Protein AF-A0A392RKV4-F1 (afdb_monomer)

Nearest PDB structures (foldseek):
  4ol8-assembly1_B  TM=8.501E-01  e=1.232E-07  Saccharomyces cerevisiae
  4ol8-assembly2_F  TM=7.668E-01  e=2.862E-08  Saccharomyces cerevisiae
  7sr6-assembly1_A  TM=8.650E-01  e=7.182E-05  Homo sapiens
  7sr6-assembly2_G  TM=8.641E-01  e=6.289E-05  Homo sapiens
  7kse-assembly1_A  TM=7.882E-01  e=7.823E-04  Eastern chimpanzee simian foamy virus

Mean predicted aligned error: 5.73 Å

pLDDT: mean 91.38, std 6.45, range [55.31, 96.81]

Foldseek 3Di:
DPDPVVVVCCVVDPPDQQEDDPDDPDDDDFAFAPPDDADADDADDDDPVQVVLVVVVVVSCVRSVVDDDDPDSHHWYWDWDQDPVRDTDIDTDCVVVVVGTDDPDDDDDDPVVVVVVCPPPDDDDDDDDPPD

Structure (mmCIF, N/CA/C/O backbone):
data_AF-A0A392RKV4-F1
#
_entry.id   AF-A0A392RKV4-F1
#
loop_
_atom_site.group_PDB
_atom_site.id
_atom_site.type_symbol
_atom_site.label_atom_id
_atom_site.label_alt_id
_atom_site.label_comp_id
_atom_site.label_asym_id
_atom_site.label_entity_id
_atom_site.label_seq_id
_atom_site.pdbx_PDB_ins_code
_atom_site.Cartn_x
_atom_site.Cartn_y
_atom_site.Cartn_z
_atom_site.occupancy
_atom_site.B_iso_or_equiv
_atom_site.auth_seq_id
_atom_site.auth_comp_id
_atom_site.auth_asym_id
_atom_site.auth_atom_id
_atom_site.pdbx_PDB_model_num
ATOM 1 N N . GLU A 1 1 ? -7.998 13.652 26.057 1.00 55.31 1 GLU A N 1
ATOM 2 C CA . GLU A 1 1 ? -8.032 12.620 27.106 1.00 55.31 1 GLU A CA 1
ATOM 3 C C . GLU A 1 1 ? -7.877 11.282 26.424 1.00 55.31 1 GLU A C 1
ATOM 5 O O . GLU A 1 1 ? -8.682 10.964 25.555 1.00 55.31 1 GLU A O 1
ATOM 10 N N . GLU A 1 2 ? -6.794 10.573 26.722 1.00 68.38 2 GLU A N 1
ATOM 11 C CA . GLU A 1 2 ? -6.650 9.184 26.293 1.00 68.38 2 GLU A CA 1
ATOM 12 C C . GLU A 1 2 ? -7.610 8.323 27.116 1.00 68.38 2 GLU A C 1
ATOM 14 O O . GLU A 1 2 ? -7.789 8.543 28.316 1.00 68.38 2 GLU A O 1
ATOM 19 N N . LEU A 1 3 ? -8.295 7.390 26.456 1.00 83.06 3 LEU A N 1
ATOM 20 C CA . LEU A 1 3 ? -9.224 6.485 27.125 1.00 83.06 3 LEU A CA 1
ATOM 21 C C . LEU A 1 3 ? -8.416 5.555 28.046 1.00 83.06 3 LEU A C 1
ATOM 23 O O . LEU A 1 3 ? -7.493 4.921 27.539 1.00 83.06 3 LEU A O 1
ATOM 27 N N . PRO A 1 4 ? -8.771 5.391 29.337 1.00 89.25 4 PRO A N 1
ATOM 28 C CA . PRO A 1 4 ? -8.001 4.560 30.270 1.00 89.25 4 PRO A CA 1
ATOM 29 C C . PRO A 1 4 ? -7.730 3.146 29.745 1.00 89.25 4 PRO A C 1
ATOM 31 O O . PRO A 1 4 ? -6.615 2.651 29.850 1.00 89.25 4 PRO A O 1
ATOM 34 N N . VAL A 1 5 ? -8.723 2.553 29.074 1.00 88.62 5 VAL A N 1
ATOM 35 C CA . VAL A 1 5 ? -8.609 1.229 28.451 1.00 88.62 5 VAL A CA 1
ATOM 36 C C . VAL A 1 5 ? -7.560 1.174 27.337 1.00 88.62 5 VAL A C 1
ATOM 38 O O . VAL A 1 5 ? -6.944 0.141 27.151 1.00 88.62 5 VAL A O 1
ATOM 41 N N . VAL A 1 6 ? -7.322 2.257 26.591 1.00 89.06 6 VAL A N 1
ATOM 42 C CA . VAL A 1 6 ? -6.297 2.286 25.530 1.00 89.06 6 VAL A CA 1
ATOM 43 C C . VAL A 1 6 ? -4.901 2.287 26.147 1.00 89.06 6 VAL A C 1
ATOM 45 O O . VAL A 1 6 ? -4.017 1.584 25.664 1.00 89.06 6 VAL A O 1
ATOM 48 N N . CYS A 1 7 ? -4.726 3.009 27.256 1.00 89.44 7 CYS A N 1
ATOM 49 C CA . CYS A 1 7 ? -3.466 3.064 27.994 1.00 89.44 7 CYS A CA 1
ATOM 50 C C . CYS A 1 7 ? -3.073 1.706 28.611 1.00 89.44 7 CYS A C 1
ATOM 52 O O . CYS A 1 7 ? -1.903 1.505 28.930 1.00 89.4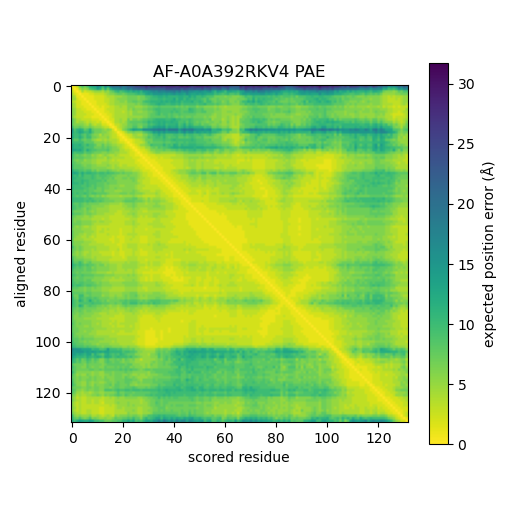4 7 CYS A O 1
ATOM 54 N N . GLU A 1 8 ? -4.020 0.774 28.769 1.00 93.75 8 GLU A N 1
ATOM 55 C CA . GLU A 1 8 ? -3.756 -0.598 29.229 1.00 93.75 8 GLU A CA 1
ATOM 56 C C . GLU A 1 8 ? -3.123 -1.494 28.144 1.00 93.75 8 GLU A C 1
ATOM 58 O O . GLU A 1 8 ? -2.524 -2.512 28.487 1.00 93.75 8 GLU A O 1
ATOM 63 N N . PHE A 1 9 ? -3.194 -1.112 26.858 1.00 90.25 9 PHE A N 1
ATOM 64 C CA . PHE A 1 9 ? -2.666 -1.887 25.720 1.00 90.25 9 PHE A CA 1
ATOM 65 C C . PHE A 1 9 ? -1.646 -1.089 24.880 1.00 90.25 9 PHE A C 1
ATOM 67 O O . PHE A 1 9 ? -1.871 -0.837 23.690 1.00 90.25 9 PHE A O 1
ATOM 74 N N . PRO A 1 10 ? -0.509 -0.669 25.466 1.00 87.88 10 PRO A N 1
ATOM 75 C CA . PRO A 1 10 ? 0.493 0.145 24.769 1.00 87.88 10 PRO A CA 1
ATOM 76 C C . PRO A 1 10 ? 1.174 -0.587 23.599 1.00 87.88 10 PRO A C 1
ATOM 78 O O . PRO A 1 10 ? 1.709 0.048 22.695 1.00 87.88 10 PRO A O 1
ATOM 81 N N . ASP A 1 11 ? 1.151 -1.918 23.604 1.00 86.50 11 ASP A N 1
ATOM 82 C CA . ASP A 1 11 ? 1.646 -2.786 22.535 1.00 86.50 11 ASP A CA 1
ATOM 83 C C . ASP A 1 11 ? 0.711 -2.827 21.313 1.00 86.50 11 ASP A C 1
ATOM 85 O O . ASP A 1 11 ? 1.176 -2.979 20.183 1.00 86.50 11 ASP A O 1
ATOM 89 N N . VAL A 1 12 ? -0.598 -2.658 21.525 1.00 87.12 12 VAL A N 1
ATOM 90 C CA . VAL A 1 12 ? -1.622 -2.654 20.464 1.00 87.12 12 VAL A CA 1
ATOM 91 C C . VAL A 1 12 ? -1.847 -1.252 19.893 1.00 87.12 12 VAL A C 1
ATOM 93 O O . VAL A 1 12 ? -2.162 -1.114 18.709 1.00 87.12 12 VAL A O 1
ATOM 96 N N . PHE A 1 13 ? -1.662 -0.211 20.709 1.00 87.75 13 PHE A N 1
ATOM 97 C CA . PHE A 1 13 ? -1.860 1.191 20.326 1.00 87.75 13 PHE A CA 1
ATOM 98 C C . PHE A 1 13 ? -0.558 2.014 20.341 1.00 87.75 13 PHE A C 1
ATOM 100 O O . PHE A 1 13 ? -0.499 3.037 21.024 1.00 87.75 13 PHE A O 1
ATOM 107 N N . PRO A 1 14 ? 0.491 1.624 19.589 1.00 86.44 14 PRO A N 1
ATOM 108 C CA . PRO A 1 14 ? 1.709 2.415 19.523 1.00 86.44 14 PRO A CA 1
ATOM 109 C C . PRO A 1 14 ? 1.503 3.711 18.724 1.00 86.44 14 PRO A C 1
ATOM 111 O O . PRO A 1 14 ? 0.705 3.785 17.780 1.00 86.44 14 PRO A O 1
ATOM 114 N N . ASP A 1 15 ? 2.299 4.727 19.058 1.00 84.06 15 ASP A N 1
ATOM 115 C CA . ASP A 1 15 ? 2.315 6.005 18.341 1.00 84.06 15 ASP A CA 1
ATOM 116 C C . ASP A 1 15 ? 2.815 5.886 16.901 1.00 84.06 15 ASP A C 1
ATOM 118 O O . ASP A 1 15 ? 2.451 6.728 16.082 1.00 84.06 15 ASP A O 1
ATOM 122 N N . ASP A 1 16 ? 3.617 4.870 16.568 1.00 82.81 16 ASP A N 1
ATOM 123 C CA . ASP A 1 16 ? 4.036 4.543 15.202 1.00 82.81 16 ASP A CA 1
ATOM 124 C C . ASP A 1 16 ? 4.296 3.037 15.039 1.00 82.81 16 ASP A C 1
ATOM 126 O O . ASP A 1 16 ? 4.592 2.332 16.003 1.00 82.81 16 ASP A O 1
ATOM 130 N N . VAL A 1 17 ? 4.201 2.548 13.801 1.00 81.06 17 VAL A N 1
ATOM 131 C CA . VAL A 1 17 ? 4.569 1.174 13.435 1.00 81.06 17 VAL A CA 1
ATOM 132 C C . VAL A 1 17 ? 5.995 1.213 12.899 1.00 81.06 17 VAL A C 1
ATOM 134 O O . VAL A 1 17 ? 6.230 1.679 11.784 1.00 81.06 17 VAL A O 1
ATOM 137 N N . SER A 1 18 ? 6.951 0.774 13.713 1.00 72.38 18 SER A N 1
ATOM 138 C CA . SER A 1 18 ? 8.383 0.935 13.437 1.00 72.38 18 SER A CA 1
ATOM 139 C C . SER A 1 18 ? 9.079 -0.312 12.892 1.00 72.38 18 SER A C 1
ATOM 141 O O . SER A 1 18 ? 10.228 -0.207 12.470 1.00 72.38 18 SER A O 1
ATOM 143 N N . ASP A 1 19 ? 8.418 -1.472 12.871 1.00 77.75 19 ASP A N 1
ATOM 144 C CA . ASP A 1 19 ? 9.020 -2.711 12.370 1.00 77.75 19 ASP A CA 1
ATOM 145 C C . ASP A 1 19 ? 8.027 -3.540 11.551 1.00 77.75 19 ASP A C 1
ATOM 147 O O . ASP A 1 19 ? 6.808 -3.331 11.586 1.00 77.75 19 ASP A O 1
ATOM 151 N N . VAL A 1 20 ? 8.571 -4.486 10.790 1.00 82.50 20 VAL A N 1
ATOM 152 C CA . VAL A 1 20 ? 7.774 -5.469 10.056 1.00 82.50 20 VAL A CA 1
ATOM 153 C C . VAL A 1 20 ? 7.002 -6.365 11.032 1.00 82.50 20 VAL A C 1
ATOM 155 O O . VAL A 1 20 ? 7.484 -6.639 12.134 1.00 82.50 20 VAL A O 1
ATOM 158 N N . PRO A 1 21 ? 5.796 -6.833 10.659 1.00 81.19 21 PRO A N 1
ATOM 159 C CA . PRO A 1 21 ? 5.057 -7.764 11.499 1.00 81.19 21 PRO A CA 1
ATOM 160 C C . PRO A 1 21 ? 5.881 -9.038 11.753 1.00 81.19 21 PRO A C 1
ATOM 162 O O . PRO A 1 21 ? 6.686 -9.424 10.900 1.00 81.19 21 PRO A O 1
ATOM 165 N N . PRO A 1 22 ? 5.667 -9.716 12.897 1.00 85.31 22 PRO A N 1
ATOM 166 C CA . PRO A 1 22 ? 6.289 -11.010 13.152 1.00 85.31 22 PRO A CA 1
ATOM 167 C C . PRO A 1 22 ? 5.883 -12.018 12.073 1.00 85.31 22 PRO A C 1
ATOM 169 O O . PRO A 1 22 ? 4.845 -11.852 11.424 1.00 85.31 22 PRO A O 1
ATOM 172 N N . GLU A 1 23 ? 6.674 -13.078 11.911 1.00 85.81 23 GLU A N 1
ATOM 173 C CA . GLU A 1 23 ? 6.310 -14.194 11.036 1.00 85.81 23 GLU A CA 1
ATOM 174 C C . GLU A 1 23 ? 4.940 -14.763 11.437 1.00 85.81 23 GLU A C 1
ATOM 176 O O . GLU A 1 23 ? 4.616 -14.910 12.619 1.00 85.81 23 GLU A O 1
ATOM 181 N N . ARG A 1 24 ? 4.109 -15.046 10.434 1.00 88.31 24 ARG A N 1
ATOM 182 C CA . ARG A 1 24 ? 2.752 -15.581 10.591 1.00 88.31 24 ARG A CA 1
ATOM 183 C C . ARG A 1 24 ? 2.597 -16.802 9.697 1.00 88.31 24 ARG A C 1
ATOM 185 O O . ARG A 1 24 ? 3.287 -16.924 8.693 1.00 88.31 24 ARG A O 1
ATOM 192 N N . GLU A 1 25 ? 1.635 -17.662 10.021 1.00 91.12 25 GLU A N 1
ATOM 193 C CA . GLU A 1 25 ? 1.318 -18.853 9.213 1.00 91.12 25 GLU A CA 1
ATOM 194 C C . GLU A 1 25 ? 0.882 -18.513 7.779 1.00 91.12 25 GLU A C 1
ATOM 196 O O . GLU A 1 25 ? 1.028 -19.329 6.871 1.00 91.12 25 GLU A O 1
ATOM 201 N N . VAL A 1 26 ? 0.335 -17.312 7.575 1.00 86.44 26 VAL A N 1
ATOM 202 C CA . VAL A 1 26 ? -0.138 -16.834 6.276 1.00 86.44 26 VAL A CA 1
ATOM 203 C C . VAL A 1 26 ? 0.773 -15.714 5.789 1.00 86.44 26 VAL A C 1
ATOM 205 O O . VAL A 1 26 ? 0.782 -14.620 6.357 1.00 86.44 26 VAL A O 1
ATOM 208 N N . GLU A 1 27 ? 1.491 -15.978 4.701 1.00 88.69 27 GLU A N 1
ATOM 209 C CA . GLU A 1 27 ? 2.249 -14.972 3.960 1.00 88.69 27 GLU A CA 1
ATOM 210 C C . GLU A 1 27 ? 1.426 -14.408 2.798 1.00 88.69 27 GLU A C 1
ATOM 212 O O . GLU A 1 27 ? 0.625 -15.102 2.167 1.00 88.69 27 GLU A O 1
ATOM 217 N N . PHE A 1 28 ? 1.634 -13.127 2.491 1.00 88.81 28 PHE A N 1
ATOM 218 C CA . PHE A 1 28 ? 1.003 -12.500 1.337 1.00 88.81 28 PHE A CA 1
ATOM 219 C C . PHE A 1 28 ? 1.792 -12.813 0.062 1.00 88.81 28 PHE A C 1
ATOM 221 O O . PHE A 1 28 ? 2.912 -12.332 -0.119 1.00 88.81 28 PHE A O 1
ATOM 228 N N . THR A 1 29 ? 1.188 -13.575 -0.849 1.00 92.19 29 THR A N 1
ATOM 229 C CA . THR A 1 29 ? 1.752 -13.869 -2.171 1.00 92.19 29 THR A CA 1
ATOM 230 C C . THR A 1 29 ? 1.044 -13.076 -3.268 1.00 92.19 29 THR A C 1
ATOM 232 O O . THR A 1 29 ? -0.142 -12.751 -3.182 1.00 92.19 29 THR A O 1
ATOM 235 N N . ILE A 1 30 ? 1.786 -12.748 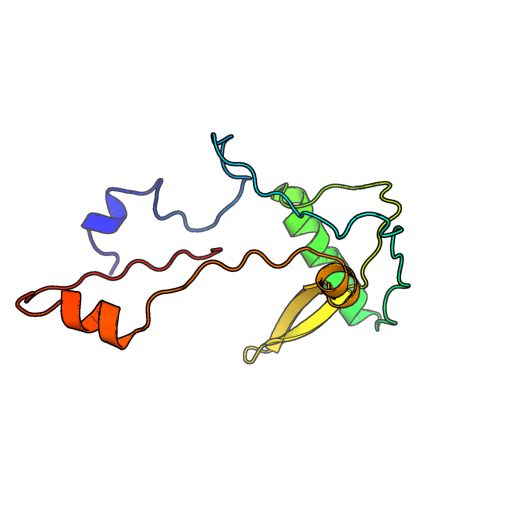-4.328 1.00 93.94 30 ILE A N 1
ATOM 236 C CA . ILE A 1 30 ? 1.243 -12.126 -5.539 1.00 93.94 30 ILE A CA 1
ATOM 237 C C . ILE A 1 30 ? 1.334 -13.150 -6.664 1.00 93.94 30 ILE A C 1
ATOM 239 O O . ILE A 1 30 ? 2.377 -13.293 -7.303 1.00 93.94 30 ILE A O 1
ATOM 243 N N . ASP A 1 31 ? 0.230 -13.845 -6.919 1.00 95.31 31 ASP A N 1
ATOM 244 C CA . ASP A 1 31 ? 0.170 -14.828 -7.995 1.00 95.31 31 ASP A CA 1
ATOM 245 C C . ASP A 1 31 ? 0.052 -14.130 -9.351 1.00 95.31 31 ASP A C 1
ATOM 247 O O . ASP A 1 31 ? -0.779 -13.239 -9.549 1.00 95.31 31 ASP A O 1
ATOM 251 N N . LEU A 1 32 ? 0.882 -14.536 -10.309 1.00 96.44 32 LEU A N 1
ATOM 252 C CA . LEU A 1 32 ? 0.894 -13.983 -11.662 1.00 96.44 32 LEU A CA 1
ATOM 253 C C . LEU A 1 32 ? 0.245 -14.950 -12.652 1.00 96.44 32 LEU A C 1
ATOM 255 O O . LEU A 1 32 ? 0.300 -16.167 -12.488 1.00 96.44 32 LEU A O 1
ATOM 259 N N . ILE A 1 33 ? -0.349 -14.408 -13.715 1.00 96.50 33 ILE A N 1
ATOM 260 C CA . ILE A 1 33 ? -0.886 -15.199 -14.824 1.00 96.50 33 ILE A CA 1
ATOM 261 C C . ILE A 1 33 ? 0.265 -16.035 -15.420 1.00 96.50 33 ILE A C 1
ATOM 263 O O . ILE A 1 33 ? 1.313 -15.459 -15.743 1.00 96.50 33 ILE A O 1
ATOM 267 N N . PRO A 1 34 ? 0.101 -17.361 -15.600 1.00 96.19 34 PRO A N 1
ATOM 268 C CA . PRO A 1 34 ? 1.143 -18.216 -16.164 1.00 96.19 34 PRO A CA 1
ATOM 269 C C . PRO A 1 34 ? 1.671 -17.691 -17.505 1.00 96.19 34 PRO A C 1
ATOM 271 O O . PRO A 1 34 ? 0.898 -17.294 -18.374 1.00 96.19 34 PRO A O 1
ATOM 274 N N . GLY A 1 35 ? 2.996 -17.683 -17.668 1.00 95.38 35 GLY A N 1
ATOM 275 C CA . GLY A 1 35 ? 3.662 -17.163 -18.871 1.00 95.38 35 GLY A CA 1
ATOM 276 C C . GLY A 1 35 ? 3.894 -15.646 -18.884 1.00 95.38 35 GLY A C 1
ATOM 277 O O . GLY A 1 35 ? 4.447 -15.127 -19.853 1.00 95.38 35 GLY A O 1
ATOM 278 N N . SER A 1 36 ? 3.522 -14.923 -17.822 1.00 95.44 36 SER A N 1
ATOM 279 C CA . SER A 1 36 ? 3.840 -13.496 -17.696 1.00 95.44 36 SER A CA 1
ATOM 280 C C . SER A 1 36 ? 5.349 -13.269 -17.610 1.00 95.44 36 SER A C 1
ATOM 282 O O . SER A 1 36 ? 6.045 -13.916 -16.831 1.00 95.44 36 SER A O 1
ATOM 284 N N . SER A 1 37 ? 5.851 -12.317 -18.394 1.00 94.88 37 SER A N 1
ATOM 285 C CA . SER A 1 37 ? 7.251 -11.884 -18.345 1.00 94.88 37 SER A CA 1
ATOM 286 C C . SER A 1 37 ? 7.425 -10.667 -17.429 1.00 94.88 37 SER A C 1
ATOM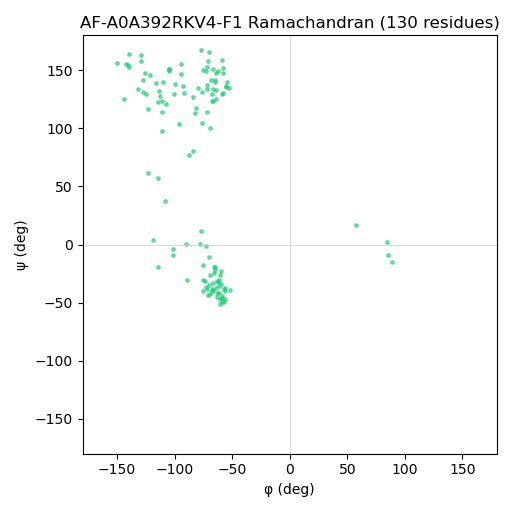 288 O O . SER A 1 37 ? 6.469 -9.904 -17.263 1.00 94.88 37 SER A O 1
AT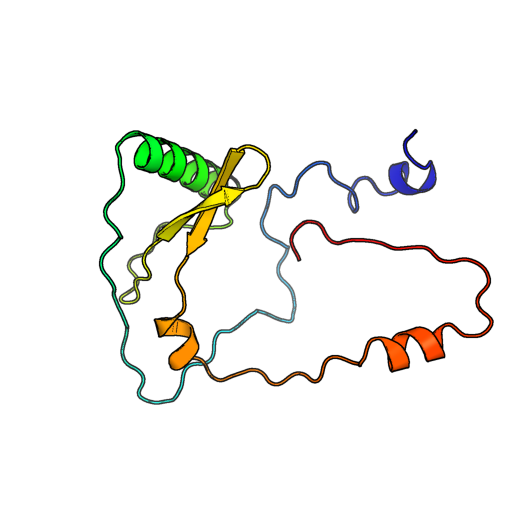OM 290 N N . PRO A 1 38 ? 8.627 -10.443 -16.864 1.00 95.88 38 PRO A N 1
ATOM 291 C CA . PRO A 1 38 ? 8.900 -9.260 -16.061 1.00 95.88 38 PRO A CA 1
ATOM 292 C C . PRO A 1 38 ? 8.617 -7.953 -16.796 1.00 95.88 38 PRO A C 1
ATOM 294 O O . PRO A 1 38 ? 8.992 -7.775 -17.956 1.00 95.88 38 PRO A O 1
ATOM 297 N N . ILE A 1 39 ? 7.969 -7.027 -16.092 1.00 94.88 39 ILE A N 1
ATOM 298 C CA . ILE A 1 39 ? 7.677 -5.681 -16.583 1.00 94.88 39 ILE A CA 1
ATOM 299 C C . ILE A 1 39 ? 8.590 -4.706 -15.851 1.00 94.88 39 ILE A C 1
ATOM 301 O O . ILE A 1 39 ? 8.528 -4.601 -14.626 1.00 94.88 39 ILE A O 1
ATOM 305 N N . SER A 1 40 ? 9.403 -3.971 -16.607 1.00 96.00 40 SER A N 1
ATOM 306 C CA . SER A 1 40 ? 10.252 -2.901 -16.089 1.00 96.00 40 SER A CA 1
ATOM 307 C C . SER A 1 40 ? 9.938 -1.593 -16.801 1.00 96.00 40 SER A C 1
ATOM 309 O O . SER A 1 40 ? 10.076 -1.472 -18.018 1.00 96.00 40 SER A O 1
ATOM 311 N N . MET A 1 41 ? 9.456 -0.621 -16.036 1.00 95.38 41 MET A N 1
ATOM 312 C CA . MET A 1 41 ? 9.085 0.705 -16.512 1.00 95.38 41 MET A CA 1
ATOM 313 C C . MET A 1 41 ? 10.067 1.753 -15.991 1.00 95.38 41 MET A C 1
ATOM 315 O O . MET A 1 41 ? 10.460 1.735 -14.825 1.00 95.38 41 MET A O 1
ATOM 319 N N . ALA A 1 42 ? 10.419 2.708 -16.853 1.00 94.19 42 ALA A N 1
ATOM 320 C CA . ALA A 1 42 ? 11.274 3.825 -16.474 1.00 94.19 42 ALA A CA 1
ATOM 321 C C . ALA A 1 42 ? 10.585 4.727 -15.427 1.00 94.19 42 ALA A C 1
ATOM 323 O O . ALA A 1 42 ? 9.383 4.982 -15.552 1.00 94.19 42 ALA A O 1
ATOM 324 N N . PRO A 1 43 ? 11.324 5.260 -14.434 1.00 94.25 43 PRO A N 1
ATOM 325 C CA . PRO A 1 43 ? 10.795 6.249 -13.500 1.00 94.25 43 PRO A CA 1
ATOM 326 C C . PRO A 1 43 ? 10.262 7.498 -14.212 1.00 94.25 43 PRO A C 1
ATOM 328 O O . PRO A 1 43 ? 10.804 7.932 -15.232 1.00 94.25 43 PRO A O 1
ATOM 331 N N . TYR A 1 44 ? 9.228 8.118 -13.644 1.00 94.88 44 TYR A N 1
ATOM 332 C CA . TYR A 1 44 ? 8.753 9.413 -14.124 1.00 94.88 44 TYR A CA 1
ATOM 333 C C . TYR A 1 44 ? 9.799 10.509 -13.885 1.00 94.88 44 TYR A C 1
ATOM 335 O O . TYR A 1 44 ? 10.584 10.454 -12.936 1.00 94.88 44 TYR A O 1
ATOM 343 N N . ARG A 1 45 ? 9.797 11.534 -14.745 1.00 94.69 45 ARG A N 1
ATOM 344 C CA . ARG A 1 45 ? 10.619 12.730 -14.524 1.00 94.69 45 ARG A CA 1
ATOM 345 C C . ARG A 1 45 ? 10.110 13.473 -13.293 1.00 94.69 45 ARG A C 1
ATOM 347 O O . ARG A 1 45 ? 8.910 13.696 -13.170 1.00 94.69 45 ARG A O 1
ATOM 354 N N . MET A 1 46 ? 11.035 13.878 -12.433 1.00 93.62 46 MET A N 1
ATOM 355 C CA . MET A 1 46 ? 10.752 14.607 -11.200 1.00 93.62 46 MET A CA 1
ATOM 356 C C . MET A 1 46 ? 11.566 15.897 -11.158 1.00 93.62 46 MET A C 1
ATOM 358 O O . MET A 1 46 ? 12.689 15.961 -11.664 1.00 93.62 46 MET A O 1
ATOM 362 N N . SER A 1 47 ? 10.999 16.924 -10.539 1.00 94.06 47 SER A N 1
ATOM 363 C CA . SER A 1 47 ? 11.715 18.139 -10.165 1.00 94.06 47 SER A CA 1
ATOM 364 C C . SER A 1 47 ? 12.698 17.876 -9.015 1.00 94.06 47 SER A C 1
ATOM 366 O O . SER A 1 47 ? 12.636 16.857 -8.325 1.00 94.06 47 SER A O 1
ATOM 368 N N . ALA A 1 48 ? 13.619 18.812 -8.772 1.00 95.44 48 ALA A N 1
ATOM 369 C CA . ALA A 1 48 ? 14.597 18.685 -7.690 1.00 95.44 48 ALA A CA 1
ATOM 370 C C . ALA A 1 48 ? 13.947 18.606 -6.293 1.00 95.44 48 ALA A C 1
ATOM 372 O O . ALA A 1 48 ? 14.433 17.877 -5.428 1.00 95.44 48 ALA A O 1
ATOM 373 N N . SER A 1 49 ? 12.840 19.323 -6.071 1.00 92.81 49 SER A N 1
ATOM 374 C CA . SER A 1 49 ? 12.090 19.279 -4.810 1.00 92.81 49 SER A CA 1
ATOM 375 C C . SER A 1 49 ? 11.391 17.934 -4.607 1.00 92.81 49 SER A C 1
ATOM 377 O O . SER A 1 49 ? 11.461 17.374 -3.516 1.00 92.81 49 SER A O 1
ATOM 379 N N . GLU A 1 50 ? 10.781 17.383 -5.657 1.00 93.50 50 GLU A N 1
ATOM 380 C CA . GLU A 1 50 ? 10.172 16.048 -5.630 1.00 93.50 50 GLU A CA 1
ATOM 381 C C . GLU A 1 50 ? 11.213 14.960 -5.378 1.00 93.50 50 GLU A C 1
ATOM 383 O O . GLU A 1 50 ? 10.989 14.077 -4.558 1.00 93.50 50 GLU A O 1
ATOM 388 N N . LEU A 1 51 ? 12.385 15.048 -6.011 1.00 93.88 51 LEU A N 1
ATOM 389 C CA . LEU A 1 51 ? 13.455 14.079 -5.793 1.00 93.88 51 LEU A CA 1
ATOM 390 C C . LEU A 1 51 ? 13.976 14.108 -4.347 1.00 93.88 51 LEU A C 1
ATOM 392 O O . LEU A 1 51 ? 14.287 13.059 -3.784 1.00 93.88 51 LEU A O 1
ATOM 396 N N . LYS A 1 52 ? 14.066 15.297 -3.737 1.00 95.25 52 LYS A N 1
ATOM 397 C CA . LYS A 1 52 ? 14.449 15.446 -2.327 1.00 95.25 52 LYS A CA 1
ATOM 398 C C . LYS A 1 52 ? 13.424 14.791 -1.398 1.00 95.25 52 LYS A C 1
ATOM 400 O O . LYS A 1 52 ? 13.813 14.070 -0.485 1.00 95.25 52 LYS A O 1
ATOM 405 N N . GLU A 1 53 ? 12.138 15.018 -1.649 1.00 95.44 53 GLU A N 1
ATOM 406 C CA . GLU A 1 53 ? 11.060 14.424 -0.856 1.00 95.44 53 GLU A CA 1
ATOM 407 C C . GLU A 1 53 ? 10.980 12.903 -1.041 1.00 95.44 53 GLU A C 1
ATOM 409 O O . GLU A 1 53 ? 10.831 12.169 -0.068 1.00 95.44 53 GLU A O 1
ATOM 414 N N . LEU A 1 54 ? 11.168 12.414 -2.270 1.00 95.00 54 LEU A N 1
ATOM 415 C CA . LEU A 1 54 ? 11.242 10.984 -2.561 1.00 95.00 54 LEU A CA 1
ATOM 416 C C . LEU A 1 54 ? 12.354 10.309 -1.751 1.00 95.00 54 LEU A C 1
ATOM 418 O O . LEU A 1 54 ? 12.108 9.284 -1.124 1.00 95.00 54 LEU A O 1
ATOM 422 N N . LYS A 1 55 ? 13.567 10.877 -1.753 1.00 94.94 55 LYS A N 1
ATOM 423 C CA . LYS A 1 55 ? 14.701 10.327 -0.994 1.00 94.94 55 LYS A CA 1
ATOM 424 C C . LYS A 1 55 ? 14.397 10.246 0.498 1.00 94.94 55 LYS A C 1
ATOM 426 O O . LYS A 1 55 ? 14.587 9.188 1.081 1.00 94.94 55 LYS A O 1
ATOM 431 N N . LYS A 1 56 ? 13.839 11.318 1.069 1.00 96.69 56 LYS A N 1
ATOM 432 C CA . LYS A 1 56 ? 13.429 11.358 2.476 1.00 96.69 56 LYS A CA 1
ATOM 433 C C . LYS A 1 56 ? 12.441 10.234 2.819 1.00 96.69 56 LYS A C 1
ATOM 435 O O . LYS A 1 56 ? 12.614 9.561 3.825 1.00 96.69 56 LYS A O 1
ATOM 440 N N . GLN A 1 57 ? 11.413 10.019 1.991 1.00 95.81 57 GLN A N 1
ATOM 441 C CA . GLN A 1 57 ? 10.427 8.957 2.241 1.00 95.81 57 GLN A CA 1
ATOM 442 C C . GLN A 1 57 ? 11.016 7.553 2.039 1.00 95.81 57 GLN A C 1
ATOM 444 O O . GLN A 1 57 ? 10.655 6.635 2.764 1.00 95.81 57 GLN A O 1
ATOM 449 N N . LEU A 1 58 ? 11.930 7.368 1.080 1.00 95.75 58 LEU A N 1
ATOM 450 C CA . LEU A 1 58 ? 12.621 6.087 0.896 1.00 95.75 58 LEU A CA 1
ATOM 451 C C . LEU A 1 58 ? 13.538 5.749 2.076 1.00 95.75 58 LEU A C 1
ATOM 453 O O . LEU A 1 58 ? 13.590 4.588 2.466 1.00 95.75 58 LEU A O 1
ATOM 457 N N . GLU A 1 59 ? 14.240 6.736 2.632 1.00 96.25 59 GLU A N 1
ATOM 458 C CA . GLU A 1 59 ? 15.073 6.569 3.829 1.00 96.25 59 GLU A CA 1
ATOM 459 C C . GLU A 1 59 ? 14.230 6.121 5.033 1.00 96.25 59 GLU A C 1
ATOM 461 O O . GLU A 1 59 ? 14.571 5.115 5.647 1.00 96.25 59 GLU A O 1
ATOM 466 N N . ASP A 1 60 ? 13.083 6.765 5.287 1.00 93.94 60 ASP A N 1
ATOM 467 C CA . ASP A 1 60 ? 12.141 6.364 6.352 1.00 93.94 60 ASP A CA 1
ATOM 468 C C . ASP A 1 60 ? 11.629 4.922 6.159 1.00 93.94 60 ASP A C 1
ATOM 470 O O . ASP A 1 60 ? 11.632 4.110 7.083 1.00 93.94 60 ASP A O 1
ATOM 474 N N . LEU A 1 61 ? 11.252 4.548 4.929 1.00 93.75 61 LEU A N 1
ATOM 475 C CA . LEU A 1 61 ? 10.788 3.187 4.626 1.00 93.75 61 LEU A CA 1
ATOM 476 C C . LEU A 1 61 ? 11.890 2.124 4.762 1.00 93.75 61 LEU A C 1
ATOM 478 O O . LEU A 1 61 ? 11.592 0.976 5.101 1.00 93.75 61 LEU A O 1
ATOM 482 N N . LEU A 1 62 ? 13.144 2.479 4.465 1.00 94.62 62 LEU A N 1
ATOM 483 C CA . LEU A 1 62 ? 14.305 1.607 4.657 1.00 94.62 62 LEU A CA 1
ATOM 484 C C . LEU A 1 62 ? 14.622 1.430 6.144 1.00 94.62 62 LEU A C 1
ATOM 486 O O . LEU A 1 62 ? 14.881 0.308 6.572 1.00 94.62 62 LEU A O 1
ATOM 490 N N . GLU A 1 63 ? 14.573 2.511 6.926 1.00 93.56 63 GLU A N 1
ATOM 491 C CA . GLU A 1 63 ? 14.805 2.490 8.375 1.00 93.56 63 GLU A CA 1
ATOM 492 C C . GLU A 1 63 ? 13.766 1.620 9.096 1.00 93.56 63 GLU A C 1
ATOM 494 O O . GLU A 1 63 ? 14.128 0.773 9.912 1.00 93.56 63 GLU A O 1
ATOM 499 N N . LYS A 1 64 ? 12.493 1.725 8.690 1.00 90.31 64 LYS A N 1
ATOM 500 C CA . LYS A 1 64 ? 11.382 0.875 9.162 1.00 90.31 64 LYS A CA 1
ATOM 501 C C . LYS A 1 64 ? 11.407 -0.559 8.624 1.00 90.31 64 LYS A C 1
ATOM 503 O O . LYS A 1 64 ? 10.519 -1.350 8.929 1.00 90.31 64 LYS A O 1
ATOM 508 N N . LYS A 1 65 ? 12.384 -0.900 7.773 1.00 92.50 65 LYS A N 1
ATOM 509 C CA . LYS A 1 65 ? 12.528 -2.205 7.096 1.00 92.50 65 LYS A CA 1
ATOM 510 C C . LYS A 1 65 ? 11.325 -2.622 6.237 1.00 92.50 65 LYS A C 1
ATOM 512 O O . LYS A 1 65 ? 11.224 -3.784 5.843 1.00 92.50 65 LYS A O 1
ATOM 517 N N . PHE A 1 66 ? 10.434 -1.692 5.891 1.00 91.19 66 PHE A N 1
ATOM 518 C CA . PHE A 1 66 ? 9.286 -1.962 5.018 1.00 91.19 66 PHE A CA 1
ATOM 519 C C . PHE A 1 66 ? 9.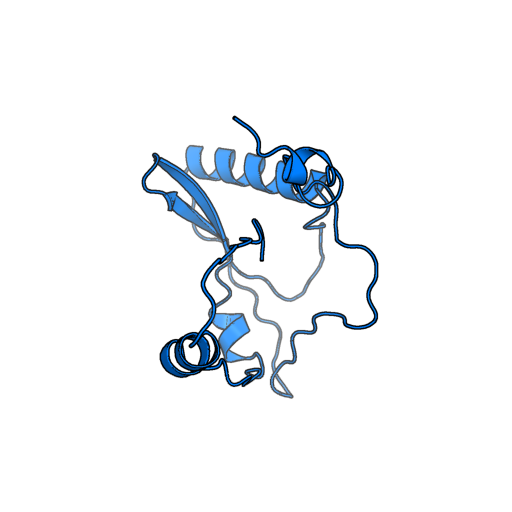716 -2.233 3.575 1.00 91.19 66 PHE A C 1
ATOM 521 O O . PHE A 1 66 ? 9.026 -2.937 2.837 1.00 91.19 66 PHE A O 1
ATOM 528 N N . ILE A 1 67 ? 10.864 -1.688 3.166 1.00 94.56 67 ILE A N 1
ATOM 529 C CA . ILE A 1 67 ? 11.489 -1.966 1.873 1.00 94.56 67 ILE A CA 1
ATOM 530 C C . ILE A 1 67 ? 12.957 -2.353 2.054 1.00 94.56 67 ILE A C 1
ATOM 532 O O . ILE A 1 67 ? 13.578 -2.088 3.079 1.00 94.56 67 ILE A O 1
ATOM 536 N N . ARG A 1 68 ? 13.533 -2.953 1.011 1.00 95.75 68 ARG A N 1
ATOM 537 C CA . ARG A 1 68 ? 14.966 -3.254 0.917 1.00 95.75 68 ARG A CA 1
ATOM 538 C C . ARG A 1 68 ? 15.463 -3.042 -0.513 1.00 95.75 68 ARG A C 1
ATOM 540 O O . ARG A 1 68 ? 14.664 -3.168 -1.447 1.00 95.75 68 ARG A O 1
ATOM 547 N N . PRO A 1 69 ? 16.764 -2.774 -0.721 1.00 96.81 69 PRO A N 1
ATOM 548 C CA . PRO A 1 69 ? 17.353 -2.818 -2.053 1.00 96.81 69 PRO A CA 1
ATOM 549 C C . PRO A 1 69 ? 17.084 -4.170 -2.727 1.00 96.81 69 PRO A C 1
ATOM 551 O O . PRO A 1 69 ? 17.136 -5.220 -2.084 1.00 96.81 69 PRO A O 1
ATOM 554 N N . SER A 1 70 ? 16.790 -4.152 -4.025 1.00 96.19 70 SER A N 1
ATOM 555 C CA . SER A 1 70 ? 16.535 -5.366 -4.801 1.00 96.19 70 SER A CA 1
ATOM 556 C C . SER A 1 70 ? 17.156 -5.275 -6.193 1.00 96.19 70 SER A C 1
ATOM 558 O O . SER A 1 70 ? 17.336 -4.186 -6.733 1.00 96.19 70 SER A O 1
ATOM 560 N N . VAL A 1 71 ? 17.460 -6.436 -6.775 1.00 95.75 71 VAL A N 1
ATOM 561 C CA . VAL A 1 71 ? 17.926 -6.600 -8.164 1.00 95.75 71 VAL A CA 1
ATOM 562 C C . VAL A 1 71 ? 16.837 -7.245 -9.028 1.00 95.75 71 VAL A C 1
ATOM 564 O O . VAL A 1 71 ? 17.099 -8.112 -9.858 1.00 95.75 71 VAL A O 1
ATOM 567 N N . SER A 1 72 ? 15.581 -6.871 -8.772 1.00 95.19 72 SER A N 1
ATOM 568 C CA . SER A 1 72 ? 14.423 -7.470 -9.434 1.00 95.19 72 SER A CA 1
ATOM 569 C C . SER A 1 72 ? 14.415 -7.166 -10.938 1.00 95.19 72 SER A C 1
ATOM 571 O O . SER A 1 72 ? 14.665 -6.023 -11.326 1.00 95.19 72 SER A O 1
ATOM 573 N N . PRO A 1 73 ? 14.052 -8.135 -11.800 1.00 95.75 73 PRO A N 1
ATOM 574 C CA . PRO A 1 73 ? 13.773 -7.852 -13.206 1.00 95.75 73 PRO A CA 1
ATOM 575 C C . PRO A 1 73 ? 12.465 -7.057 -13.389 1.00 95.75 73 PRO A C 1
ATOM 577 O O . PRO A 1 73 ? 12.181 -6.581 -14.488 1.00 95.75 73 PRO A O 1
ATOM 580 N N . TRP A 1 74 ? 11.663 -6.918 -12.327 1.00 96.31 74 TRP A N 1
ATOM 581 C CA . TRP A 1 74 ? 10.450 -6.107 -12.297 1.00 96.31 74 TRP A CA 1
ATOM 582 C C . TRP A 1 74 ? 10.746 -4.697 -11.793 1.00 96.31 74 TRP A C 1
ATOM 584 O O . TRP A 1 74 ? 11.422 -4.518 -10.782 1.00 96.31 74 TRP A O 1
ATOM 594 N N . G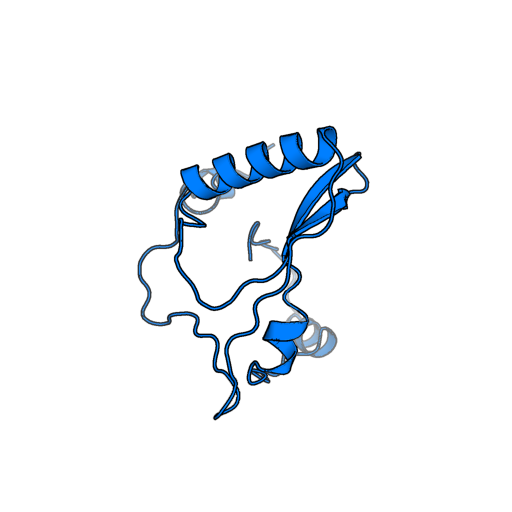LY A 1 75 ? 10.166 -3.699 -12.456 1.00 95.94 75 GLY A N 1
ATOM 595 C CA . GLY A 1 75 ? 10.298 -2.293 -12.095 1.00 95.94 75 GLY A CA 1
ATOM 596 C C . GLY A 1 75 ? 9.005 -1.526 -12.346 1.00 95.94 75 GLY A C 1
ATOM 597 O O . GLY A 1 75 ? 8.481 -1.521 -13.461 1.00 95.94 75 GLY A O 1
ATOM 598 N N . ALA A 1 76 ? 8.501 -0.852 -11.314 1.00 96.75 76 ALA A N 1
ATOM 599 C CA . ALA A 1 76 ? 7.353 0.045 -11.401 1.00 96.75 76 ALA A CA 1
ATOM 600 C C . ALA A 1 76 ? 7.790 1.480 -11.066 1.00 96.75 76 ALA A C 1
ATOM 602 O O . ALA A 1 76 ? 8.584 1.672 -10.141 1.00 96.75 76 ALA A O 1
ATOM 603 N N . PRO A 1 77 ? 7.296 2.502 -11.788 1.00 96.31 77 PRO A N 1
ATOM 604 C CA . PRO A 1 77 ? 7.658 3.871 -11.504 1.00 96.31 77 PRO A CA 1
ATOM 605 C C . PRO A 1 77 ? 6.921 4.343 -10.253 1.00 96.31 77 PRO A C 1
ATOM 607 O O . PRO A 1 77 ? 5.803 3.920 -9.951 1.00 96.31 77 PRO A O 1
ATOM 610 N N . MET A 1 78 ? 7.553 5.263 -9.539 1.00 94.56 78 MET A N 1
ATOM 611 C CA . MET A 1 78 ? 6.973 5.929 -8.381 1.00 94.56 78 MET A CA 1
ATOM 612 C C . MET A 1 78 ? 6.560 7.349 -8.745 1.00 94.56 78 MET A C 1
ATOM 614 O O . MET A 1 78 ? 7.166 7.980 -9.613 1.00 94.56 78 MET A O 1
ATOM 618 N N . LEU A 1 79 ? 5.543 7.860 -8.063 1.00 93.94 79 LEU A N 1
ATOM 619 C CA . LEU A 1 79 ? 5.071 9.232 -8.191 1.00 93.94 79 LEU A CA 1
ATOM 620 C C . LEU A 1 79 ? 4.704 9.806 -6.821 1.00 93.94 79 LEU A C 1
ATOM 622 O O . LEU A 1 79 ? 4.325 9.072 -5.909 1.00 93.94 79 LEU A O 1
ATOM 626 N N . LEU A 1 80 ? 4.799 11.128 -6.690 1.00 94.88 80 LEU A N 1
ATOM 627 C CA . LEU A 1 80 ? 4.369 11.855 -5.499 1.00 94.88 80 LEU A CA 1
ATOM 628 C C . LEU A 1 80 ? 3.003 12.493 -5.752 1.00 94.88 80 LEU A C 1
ATOM 630 O O . LEU A 1 80 ? 2.795 13.173 -6.755 1.00 94.88 80 LEU A O 1
ATOM 634 N N . VAL A 1 81 ? 2.065 12.279 -4.832 1.00 94.00 81 VAL A N 1
ATOM 635 C CA . VAL A 1 81 ? 0.726 12.878 -4.883 1.00 94.00 81 VAL A CA 1
ATOM 636 C C . VAL A 1 81 ? 0.571 13.869 -3.740 1.00 94.00 81 VAL A C 1
ATOM 638 O O . VAL A 1 81 ? 0.769 13.504 -2.583 1.00 94.00 81 VAL A O 1
ATOM 641 N N . LYS A 1 82 ? 0.156 15.101 -4.044 1.00 94.19 82 LYS A N 1
ATOM 642 C CA . LYS A 1 82 ? -0.187 16.094 -3.018 1.00 94.19 82 LYS A CA 1
ATOM 643 C C . LYS A 1 82 ? -1.444 15.664 -2.262 1.00 94.19 82 LYS A C 1
ATOM 645 O O . LYS A 1 82 ? -2.499 15.459 -2.864 1.00 94.19 82 LYS A O 1
ATOM 650 N N . LYS A 1 83 ? -1.338 15.554 -0.943 1.00 94.38 83 LYS A N 1
ATOM 651 C CA . LYS A 1 83 ? -2.477 15.452 -0.032 1.00 94.38 83 LYS A CA 1
ATOM 652 C C . LYS A 1 83 ? -3.122 16.827 0.161 1.00 94.38 83 LYS A C 1
ATOM 654 O O . LYS A 1 83 ? -2.557 17.863 -0.186 1.00 94.38 83 LYS A O 1
ATOM 659 N N . LYS A 1 84 ? -4.323 16.830 0.749 1.00 94.69 84 LYS A N 1
ATOM 660 C CA . LYS A 1 84 ? -5.073 18.057 1.072 1.00 94.69 84 LYS A CA 1
ATOM 661 C C . LYS A 1 84 ? -4.333 18.967 2.058 1.00 94.69 84 LYS A C 1
ATOM 663 O O . LYS A 1 84 ? -4.489 20.176 1.984 1.00 94.69 84 LYS A O 1
ATOM 668 N N . ASP A 1 85 ? -3.534 18.383 2.946 1.00 93.00 85 ASP A N 1
ATOM 669 C CA . ASP A 1 85 ? -2.704 19.088 3.932 1.00 93.00 85 ASP A CA 1
ATOM 670 C C . ASP A 1 85 ? -1.414 19.691 3.333 1.00 93.00 85 ASP A C 1
ATOM 672 O O . ASP A 1 85 ? -0.622 20.295 4.049 1.00 93.00 85 ASP A O 1
ATOM 676 N N . GLY A 1 86 ? -1.187 19.531 2.023 1.00 90.75 86 GLY A N 1
ATOM 677 C CA . GLY A 1 86 ? 0.005 20.014 1.326 1.00 90.75 86 GLY A CA 1
ATOM 678 C C . GLY A 1 86 ? 1.203 19.062 1.370 1.00 90.75 86 GLY A C 1
ATOM 679 O O . GLY A 1 86 ? 2.163 19.285 0.630 1.00 90.75 86 GLY A O 1
ATOM 680 N N . SER A 1 87 ? 1.151 17.984 2.161 1.00 91.94 87 SER A N 1
ATOM 681 C CA . SER A 1 87 ? 2.191 16.950 2.170 1.00 91.94 87 SER A CA 1
ATOM 682 C C . SER A 1 87 ? 2.170 16.114 0.886 1.00 91.94 87 SER A C 1
ATOM 684 O O . SER A 1 87 ? 1.161 16.033 0.181 1.00 91.94 87 SER A O 1
ATOM 686 N N . MET A 1 88 ? 3.296 15.480 0.561 1.00 94.00 88 MET A N 1
ATOM 687 C CA . MET A 1 88 ? 3.409 14.568 -0.578 1.00 94.00 88 MET A CA 1
ATOM 688 C C . MET A 1 88 ? 3.312 13.122 -0.104 1.00 94.00 88 MET A C 1
ATOM 690 O O . MET A 1 88 ? 3.917 12.748 0.895 1.00 94.00 88 MET A O 1
ATOM 694 N N . ARG A 1 89 ? 2.587 12.284 -0.841 1.00 93.62 89 ARG A N 1
ATOM 695 C CA . ARG A 1 89 ? 2.522 10.839 -0.613 1.00 93.62 89 ARG A CA 1
ATOM 696 C C . ARG A 1 89 ? 3.221 10.099 -1.743 1.00 93.62 89 ARG A C 1
ATOM 698 O O . ARG A 1 89 ? 2.809 10.248 -2.895 1.00 93.62 89 ARG A O 1
ATOM 705 N N . LEU A 1 90 ? 4.209 9.275 -1.402 1.00 95.56 90 LEU A N 1
ATOM 706 C CA . LEU A 1 90 ? 4.788 8.297 -2.314 1.00 95.56 90 LEU A CA 1
ATOM 707 C C . LEU A 1 90 ? 3.750 7.246 -2.716 1.00 95.56 90 LEU A C 1
ATOM 709 O O . LEU A 1 90 ? 3.133 6.598 -1.873 1.00 95.56 90 LEU A O 1
ATOM 713 N N . CYS A 1 91 ? 3.568 7.082 -4.021 1.00 95.19 91 CYS A N 1
ATOM 714 C CA . CYS 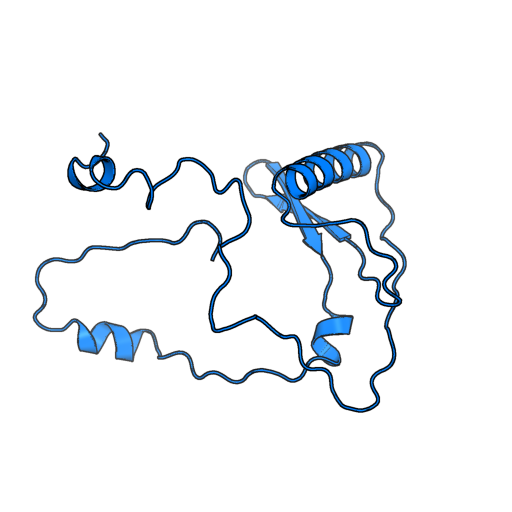A 1 91 ? 2.709 6.074 -4.621 1.00 95.19 91 CYS A CA 1
ATOM 715 C C . CYS A 1 91 ? 3.514 5.295 -5.666 1.00 95.19 91 CYS A C 1
ATOM 717 O O . CYS A 1 91 ? 4.143 5.893 -6.540 1.00 95.19 91 CYS A O 1
ATOM 719 N N . VAL A 1 92 ? 3.452 3.966 -5.617 1.00 96.19 92 VAL A N 1
ATOM 720 C CA . VAL A 1 92 ? 4.018 3.102 -6.661 1.00 96.19 92 VAL A CA 1
ATOM 721 C C . VAL A 1 92 ? 2.937 2.795 -7.694 1.00 96.19 92 VAL A C 1
ATOM 723 O O . VAL A 1 92 ? 1.821 2.401 -7.351 1.00 96.19 92 VAL A O 1
ATOM 726 N N . ASP A 1 93 ? 3.249 2.977 -8.973 1.00 96.38 93 ASP A N 1
ATOM 727 C CA . ASP A 1 93 ? 2.320 2.714 -10.068 1.00 96.38 93 ASP A CA 1
ATOM 728 C C . ASP A 1 93 ? 2.326 1.230 -10.466 1.00 96.38 93 ASP A C 1
ATOM 730 O O . ASP A 1 93 ? 2.933 0.814 -11.456 1.00 96.38 93 ASP A O 1
ATOM 734 N N . TYR A 1 94 ? 1.599 0.418 -9.700 1.00 96.56 94 TYR A N 1
ATOM 735 C CA . TYR A 1 94 ? 1.443 -1.013 -9.965 1.00 96.56 94 TYR A CA 1
ATOM 736 C C . TYR A 1 94 ? 0.461 -1.342 -11.097 1.00 96.56 94 TYR A C 1
ATOM 738 O O . TYR A 1 94 ? 0.113 -2.505 -11.275 1.00 96.56 94 TYR A O 1
ATOM 746 N N . ARG A 1 95 ? -0.004 -0.376 -11.905 1.00 96.25 95 ARG A N 1
ATOM 747 C CA . ARG A 1 95 ? -1.038 -0.647 -12.925 1.00 96.25 95 ARG A CA 1
ATOM 748 C C . ARG A 1 95 ? -0.654 -1.749 -13.910 1.00 96.25 95 ARG A C 1
ATOM 750 O O . ARG A 1 95 ? -1.532 -2.507 -14.306 1.00 96.25 95 ARG A O 1
ATOM 757 N N . GLN A 1 96 ? 0.611 -1.841 -14.327 1.00 96.44 96 GLN A N 1
ATOM 758 C CA . GLN A 1 96 ? 1.034 -2.918 -15.233 1.00 96.44 96 GLN A CA 1
ATOM 759 C C . GLN A 1 96 ? 1.168 -4.260 -14.512 1.00 96.44 96 GLN A C 1
ATOM 761 O O . GLN A 1 96 ? 0.725 -5.266 -15.055 1.00 96.44 96 GLN A O 1
ATOM 766 N N . LEU A 1 97 ? 1.693 -4.268 -13.281 1.00 96.12 97 LEU A N 1
ATOM 767 C CA . LEU A 1 97 ? 1.752 -5.471 -12.449 1.00 96.12 97 LEU A CA 1
ATOM 768 C C . LEU A 1 97 ? 0.340 -6.027 -12.208 1.00 96.12 97 LEU A C 1
ATOM 770 O O . LEU A 1 97 ? 0.062 -7.174 -12.531 1.00 96.12 97 LEU A O 1
ATOM 774 N N . ASN A 1 98 ? -0.597 -5.172 -11.798 1.00 95.62 98 ASN A N 1
ATOM 775 C CA . ASN A 1 98 ? -1.986 -5.538 -11.514 1.00 95.62 98 ASN A CA 1
ATOM 776 C C . ASN A 1 98 ? -2.738 -6.137 -12.717 1.00 95.62 98 ASN A C 1
ATOM 778 O O . ASN A 1 98 ? -3.744 -6.815 -12.523 1.00 95.62 98 ASN A O 1
ATOM 782 N N . LYS A 1 99 ? -2.303 -5.876 -13.960 1.00 95.69 99 LYS A N 1
ATOM 783 C CA . LYS A 1 99 ? -2.890 -6.506 -15.159 1.00 95.69 99 LYS A CA 1
ATOM 784 C C . LYS A 1 99 ? -2.485 -7.969 -15.304 1.00 95.69 99 LYS A C 1
ATOM 786 O O . LYS A 1 99 ? -3.252 -8.739 -15.873 1.00 95.69 99 LYS A O 1
ATOM 791 N N . VAL A 1 100 ? -1.288 -8.316 -14.836 1.00 96.50 100 VAL A N 1
ATOM 792 C CA . VAL A 1 100 ? -0.722 -9.668 -14.917 1.00 96.50 100 VAL A CA 1
ATOM 793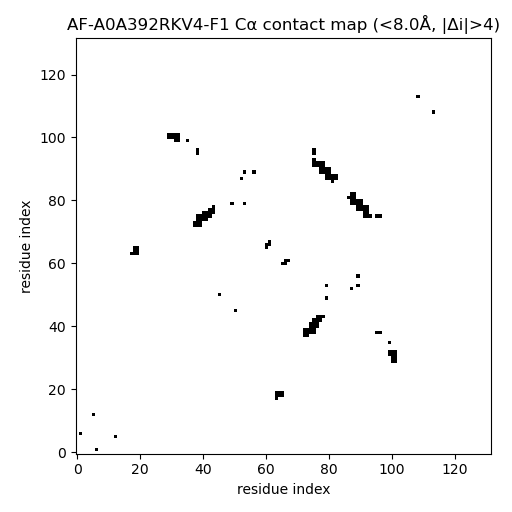 C C . VAL A 1 100 ? -0.835 -10.436 -13.599 1.00 96.50 100 VAL A C 1
ATOM 795 O O . VAL A 1 100 ? -0.500 -11.612 -13.557 1.00 96.50 100 VAL A O 1
ATOM 798 N N . THR A 1 101 ? -1.342 -9.809 -12.538 1.00 96.69 101 THR A N 1
ATOM 799 C CA . THR A 1 101 ? -1.684 -10.459 -11.268 1.00 96.69 101 THR A CA 1
ATOM 800 C C . THR A 1 101 ? -3.035 -11.175 -11.357 1.00 96.69 101 THR A C 1
ATOM 802 O O . THR A 1 101 ? -4.028 -10.617 -11.836 1.00 96.69 101 THR A O 1
ATOM 805 N N . ILE A 1 102 ? -3.100 -12.407 -10.853 1.00 95.94 102 ILE A N 1
ATOM 806 C CA . ILE A 1 102 ? -4.347 -13.150 -10.672 1.00 95.94 102 ILE A CA 1
ATOM 807 C C . ILE A 1 102 ? -5.175 -12.445 -9.595 1.00 95.94 102 ILE A C 1
ATOM 809 O O . ILE A 1 102 ? -4.734 -12.230 -8.469 1.00 95.94 102 ILE A O 1
ATOM 813 N N . LYS A 1 103 ? -6.406 -12.062 -9.941 1.00 91.75 103 LYS A N 1
ATOM 814 C CA . LYS A 1 103 ? -7.283 -11.342 -9.012 1.00 91.75 103 LYS A CA 1
ATOM 815 C C . LYS A 1 103 ? -7.776 -12.285 -7.916 1.00 91.75 103 LYS A C 1
ATOM 817 O O . LYS A 1 103 ? -8.594 -13.160 -8.198 1.00 91.75 103 LYS A O 1
ATOM 822 N N . ASN A 1 104 ? -7.366 -12.036 -6.676 1.00 85.62 104 ASN A N 1
ATOM 823 C CA . ASN A 1 104 ? -7.974 -12.656 -5.504 1.00 85.62 104 ASN A CA 1
ATOM 824 C C . ASN A 1 104 ? -9.395 -12.094 -5.307 1.00 85.62 104 ASN A C 1
ATOM 826 O O . ASN A 1 104 ? -9.584 -10.963 -4.856 1.00 85.62 104 ASN A O 1
ATOM 830 N N . LYS A 1 105 ? -10.407 -12.858 -5.730 1.00 82.12 105 LYS A N 1
ATOM 831 C CA . LYS A 1 105 ? -11.822 -12.487 -5.605 1.00 82.12 105 LYS A CA 1
ATOM 832 C C . LYS A 1 105 ? -12.361 -12.949 -4.254 1.00 82.12 105 LYS A C 1
ATOM 834 O O . LYS A 1 105 ? -13.093 -13.931 -4.182 1.00 82.12 105 LYS A O 1
ATOM 839 N N . TYR A 1 106 ? -12.026 -12.215 -3.202 1.00 84.81 106 TYR A N 1
ATOM 840 C CA . TYR A 1 106 ? -12.701 -12.361 -1.918 1.00 84.81 106 TYR A CA 1
ATOM 841 C C . TYR A 1 106 ? -13.982 -11.520 -1.900 1.00 84.81 106 TYR A C 1
ATOM 843 O O . TYR A 1 106 ? -13.961 -10.327 -2.217 1.00 84.81 106 TYR A O 1
ATOM 851 N N . SER A 1 107 ? -15.115 -12.134 -1.562 1.00 86.50 107 SER A N 1
ATOM 852 C CA . SER A 1 107 ? -16.385 -11.422 -1.430 1.00 86.50 107 SER A CA 1
ATOM 853 C C . SER A 1 107 ? -16.407 -10.645 -0.117 1.00 86.50 107 SER A C 1
ATOM 855 O O . SER A 1 107 ? -16.594 -11.228 0.950 1.00 86.50 107 SER A O 1
ATOM 857 N N . LEU A 1 108 ? -16.240 -9.326 -0.196 1.00 89.75 108 LEU A N 1
ATOM 858 C CA . LEU A 1 108 ? -16.480 -8.459 0.953 1.00 89.75 108 LEU A CA 1
ATOM 859 C C . LEU A 1 108 ? -17.992 -8.375 1.228 1.00 89.75 108 LEU A C 1
ATOM 861 O O . LEU A 1 108 ? -18.761 -8.181 0.278 1.00 89.75 108 LEU A O 1
ATOM 865 N N . PRO A 1 109 ? -18.428 -8.514 2.493 1.00 91.62 109 PRO A N 1
ATOM 866 C CA . PRO A 1 109 ? -19.834 -8.361 2.854 1.00 91.62 109 PRO A CA 1
ATOM 867 C C . PRO A 1 109 ? -20.315 -6.941 2.544 1.00 91.62 109 PRO A C 1
ATOM 869 O O . PRO A 1 109 ? -19.539 -5.979 2.593 1.00 91.62 109 PRO A O 1
ATOM 872 N N . ARG A 1 110 ? -21.601 -6.786 2.209 1.00 93.25 110 ARG A N 1
ATOM 873 C CA . ARG A 1 110 ? -22.163 -5.448 2.000 1.00 93.25 110 ARG A CA 1
ATOM 874 C C . ARG A 1 110 ? -22.317 -4.762 3.348 1.00 93.25 110 ARG A C 1
ATOM 876 O O . ARG A 1 110 ? -22.598 -5.397 4.358 1.00 93.25 110 ARG A O 1
ATOM 883 N N . ILE A 1 111 ? -22.197 -3.437 3.346 1.00 92.75 111 ILE A N 1
ATOM 884 C CA . ILE A 1 111 ? -22.355 -2.660 4.577 1.00 92.75 111 ILE A CA 1
ATOM 885 C C . ILE A 1 111 ? -23.744 -2.838 5.208 1.00 92.75 111 ILE A C 1
ATOM 887 O O . ILE A 1 111 ? -23.831 -2.865 6.424 1.00 92.75 111 ILE A O 1
ATOM 891 N N . GLY A 1 112 ? -24.804 -3.009 4.406 1.00 93.69 112 GLY A N 1
ATOM 892 C CA . GLY A 1 112 ? -26.150 -3.307 4.912 1.00 93.69 112 GLY A CA 1
ATOM 893 C C . GLY A 1 112 ? -26.180 -4.615 5.700 1.00 93.69 112 GLY A C 1
ATOM 894 O O . GLY A 1 112 ? -26.551 -4.605 6.866 1.00 93.69 112 GLY A O 1
ATOM 895 N N . ASP A 1 113 ? -25.652 -5.689 5.107 1.00 92.50 113 ASP A N 1
ATOM 896 C CA . ASP A 1 113 ? -25.550 -7.004 5.751 1.00 92.50 113 ASP A CA 1
ATOM 897 C C . ASP A 1 113 ? -24.778 -6.929 7.083 1.00 92.50 113 ASP A C 1
ATOM 899 O O . ASP A 1 113 ? -25.166 -7.555 8.066 1.00 92.50 113 ASP A O 1
ATOM 903 N N . LEU A 1 114 ? -23.700 -6.134 7.138 1.00 92.56 114 LEU A N 1
ATOM 904 C CA . LEU A 1 114 ? -22.938 -5.904 8.370 1.00 92.56 114 LEU A CA 1
ATOM 905 C C . LEU A 1 114 ? -23.734 -5.119 9.422 1.00 92.56 114 LEU A C 1
ATOM 907 O O . LEU A 1 114 ? -23.610 -5.400 10.609 1.00 92.56 114 LEU A O 1
ATOM 911 N N . MET A 1 115 ? -24.535 -4.133 9.015 1.00 91.44 115 MET A N 1
ATOM 912 C CA . MET A 1 115 ? -25.348 -3.332 9.939 1.00 91.44 115 MET A CA 1
ATOM 913 C C . MET A 1 115 ? -26.528 -4.129 10.496 1.00 91.44 115 MET A C 1
ATOM 915 O O . MET A 1 115 ? -26.848 -3.993 11.675 1.00 91.44 115 MET A O 1
ATOM 919 N N . ASP A 1 116 ? -27.133 -5.000 9.689 1.00 93.69 116 ASP A N 1
ATOM 920 C CA . ASP A 1 116 ? -28.226 -5.872 10.129 1.00 93.69 116 ASP A CA 1
ATOM 921 C C . ASP A 1 116 ? -27.769 -6.839 11.235 1.00 93.69 116 ASP A C 1
ATOM 923 O O . ASP A 1 116 ? -28.528 -7.142 12.156 1.00 93.69 116 ASP A O 1
ATOM 927 N N . GLN A 1 117 ? -26.499 -7.264 11.220 1.00 92.06 117 GLN A N 1
ATOM 928 C CA . GLN A 1 117 ? -25.911 -8.079 12.294 1.00 92.06 117 GLN A CA 1
ATOM 929 C C . GLN A 1 117 ? -25.804 -7.342 13.637 1.00 92.06 117 GLN A C 1
ATOM 931 O O . GLN A 1 117 ? -25.683 -7.981 14.680 1.00 92.06 117 GLN A O 1
ATOM 936 N N . LEU A 1 118 ? -25.848 -6.010 13.630 1.00 92.81 118 LEU A N 1
ATOM 937 C CA . LEU A 1 118 ? -25.709 -5.180 14.826 1.00 92.81 118 LEU A CA 1
ATOM 938 C C . LEU A 1 118 ? -27.054 -4.877 15.508 1.00 92.81 118 LEU A C 1
ATOM 940 O O . LEU A 1 118 ? -27.084 -4.188 16.531 1.00 92.81 118 LEU A O 1
ATOM 944 N N . VAL A 1 119 ? -28.175 -5.376 14.975 1.00 93.12 119 VAL A N 1
ATOM 945 C CA . VAL A 1 119 ? -29.509 -5.149 15.548 1.00 93.12 119 VAL A CA 1
ATOM 946 C C . VAL A 1 119 ? -29.575 -5.653 16.994 1.00 93.12 119 VAL A C 1
ATOM 948 O O . VAL A 1 119 ? -29.214 -6.783 17.310 1.00 93.12 119 VAL A O 1
ATOM 951 N N . GLY A 1 120 ? -30.071 -4.799 17.892 1.00 93.75 120 GLY A N 1
ATOM 952 C CA . GLY A 1 120 ? -30.215 -5.107 19.319 1.00 93.75 120 GLY A CA 1
ATOM 953 C C . GLY A 1 120 ? -28.988 -4.766 20.169 1.00 93.75 120 GLY A C 1
ATOM 954 O O . GLY A 1 120 ? -29.123 -4.650 21.391 1.00 93.75 120 GLY A O 1
ATOM 955 N N . ALA A 1 121 ? -27.825 -4.519 19.555 1.00 95.31 121 ALA A N 1
ATOM 956 C CA . ALA A 1 121 ? -26.680 -3.950 20.256 1.00 95.31 121 ALA A CA 1
ATOM 957 C C . ALA A 1 121 ? -26.966 -2.494 20.661 1.00 95.31 121 ALA A C 1
ATOM 959 O O . ALA A 1 121 ? -27.615 -1.734 19.941 1.00 95.31 121 ALA A O 1
ATOM 960 N N . ARG A 1 122 ? -26.499 -2.108 21.852 1.00 94.81 122 ARG A N 1
ATOM 961 C CA . ARG A 1 122 ? -26.740 -0.773 22.436 1.00 94.81 122 ARG A CA 1
ATOM 962 C C . ARG A 1 122 ? -25.476 0.064 22.594 1.00 94.81 122 ARG A C 1
ATOM 964 O O . ARG A 1 122 ? -25.567 1.276 22.752 1.00 94.81 122 ARG A O 1
ATOM 971 N N . VAL A 1 123 ? -24.315 -0.584 22.584 1.00 94.44 123 VAL A N 1
ATOM 972 C CA . VAL A 1 123 ? -23.002 0.032 22.780 1.00 94.44 123 VAL A CA 1
ATOM 973 C C . VAL A 1 123 ? -22.089 -0.487 21.680 1.00 94.44 123 VAL A C 1
ATOM 975 O O . VAL A 1 123 ? -22.067 -1.688 21.418 1.00 94.44 123 VAL A O 1
ATOM 978 N N . PHE A 1 124 ? -21.346 0.420 21.051 1.00 91.81 124 PHE A N 1
ATOM 979 C CA . PHE A 1 124 ? -20.429 0.114 19.961 1.00 91.81 124 PHE A CA 1
ATOM 980 C C . PHE A 1 124 ? -19.049 0.684 20.268 1.00 91.81 124 PHE A C 1
ATOM 982 O O . PHE A 1 124 ? -18.931 1.801 20.772 1.00 91.81 124 PHE A O 1
ATOM 989 N N . SER A 1 125 ? -18.013 -0.064 19.908 1.00 90.62 125 SER A N 1
ATOM 990 C CA . SER A 1 125 ? -16.640 0.419 19.817 1.00 90.62 125 SER A CA 1
ATOM 991 C C . SER A 1 125 ? -16.145 0.210 18.389 1.00 90.62 125 SER A C 1
ATOM 993 O O . SER A 1 125 ? -16.538 -0.737 17.707 1.00 90.62 125 SER A O 1
ATOM 995 N N . LYS A 1 126 ? -15.309 1.130 17.907 1.00 89.62 126 LYS A N 1
ATOM 996 C CA . LYS A 1 126 ? -14.687 1.046 16.586 1.00 89.62 126 LYS A CA 1
ATOM 997 C C . LYS A 1 126 ? -13.181 1.157 16.762 1.00 89.62 126 LYS A C 1
ATOM 999 O O . LYS A 1 126 ? -12.711 2.099 17.391 1.00 89.62 126 LYS A O 1
ATOM 1004 N N . ILE A 1 127 ? -12.457 0.219 16.166 1.00 90.06 127 ILE A N 1
ATOM 1005 C CA . ILE A 1 127 ? -10.997 0.222 16.088 1.00 90.06 127 ILE A CA 1
ATOM 1006 C C . ILE A 1 127 ? -10.630 0.402 14.616 1.00 90.06 127 ILE A C 1
ATOM 1008 O O . ILE A 1 127 ? -11.212 -0.249 13.750 1.00 90.06 127 ILE A O 1
ATOM 1012 N N . ASP A 1 128 ? -9.709 1.319 14.338 1.00 89.31 128 ASP A N 1
ATOM 1013 C CA . ASP A 1 128 ? -9.199 1.591 12.996 1.00 89.31 128 ASP A CA 1
ATOM 1014 C C . ASP A 1 128 ? -7.717 1.210 12.953 1.00 89.31 128 ASP A C 1
ATOM 1016 O O . ASP A 1 128 ? -6.928 1.682 13.774 1.00 89.31 128 ASP A O 1
ATOM 1020 N N . LEU A 1 129 ? -7.345 0.313 12.039 1.00 88.12 129 LEU A N 1
ATOM 1021 C CA . LEU A 1 129 ? -5.955 -0.107 11.870 1.00 88.12 129 LEU A CA 1
ATOM 1022 C C . LEU A 1 129 ? -5.223 0.933 11.018 1.00 88.12 129 LEU A C 1
ATOM 1024 O O . LEU A 1 129 ? -5.556 1.128 9.852 1.00 88.12 129 LEU A O 1
ATOM 1028 N N . ARG A 1 130 ? -4.198 1.579 11.588 1.00 82.56 130 ARG A N 1
ATOM 1029 C CA . ARG A 1 130 ? -3.513 2.734 10.978 1.00 82.56 130 ARG A CA 1
ATOM 1030 C C . ARG A 1 130 ? -2.923 2.458 9.587 1.00 82.56 130 ARG A C 1
ATOM 1032 O O . ARG A 1 130 ? -2.954 3.345 8.734 1.00 82.56 130 ARG A O 1
ATOM 1039 N N . SER A 1 131 ? -2.372 1.263 9.378 1.00 74.94 131 SER A N 1
ATOM 1040 C CA . SER A 1 131 ? -1.606 0.912 8.168 1.00 74.94 131 SER A CA 1
ATOM 1041 C C . SER A 1 131 ? -2.209 -0.231 7.345 1.00 74.94 131 SER A C 1
ATOM 1043 O O . SER A 1 131 ? -1.633 -0.573 6.313 1.00 74.94 131 SER A O 1
ATOM 1045 N N . GLY A 1 132 ? -3.388 -0.734 7.742 1.00 65.06 132 GLY A N 1
ATOM 1046 C CA . GLY A 1 132 ? -4.081 -1.844 7.076 1.00 65.06 132 GLY A CA 1
ATOM 1047 C C . GLY A 1 132 ? -3.546 -3.219 7.444 1.00 65.06 132 GLY A C 1
ATOM 1048 O O . GLY A 1 132 ? -2.311 -3.404 7.424 1.00 65.06 132 GLY A O 1
#

Organism: NCBI:txid97028

Sequence (132 aa):
EELPVVCEFPDVFPDDVSDVPPEREVEFTIDLIPGSSPISMAPYRMSASE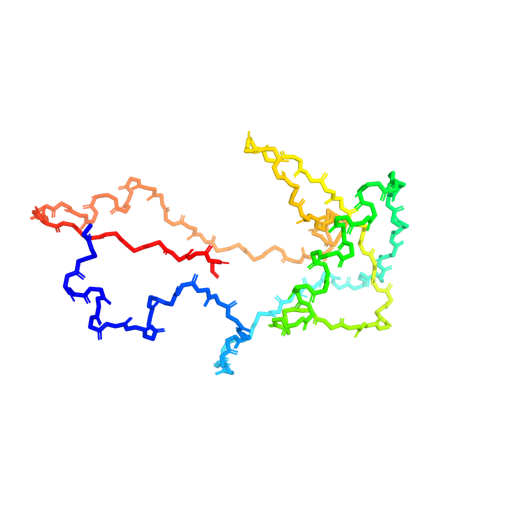LKELKKQLEDLLEKKFIRPSVSPWGAPMLLVKKKDGSMRLCVDYRQLNKVTIKNKYSLPRIGDLMDQLVGARVFSKIDLRSG

Solvent-accessible surface area (backbone atoms only — not comparable to full-atom values): 8943 Å² total; per-residue (Å²): 133,82,57,71,76,55,72,74,36,58,87,82,62,55,97,66,88,63,63,68,80,77,91,60,100,74,76,93,78,85,55,59,44,89,90,69,73,74,55,66,47,77,66,64,92,69,54,74,70,54,51,53,52,50,50,54,53,50,51,54,37,43,74,29,55,75,47,75,92,78,88,62,73,55,38,64,24,57,50,74,43,77,45,96,89,69,50,74,40,85,43,74,54,50,69,70,56,60,71,45,38,58,79,83,83,73,85,74,80,53,70,64,65,58,53,63,72,48,68,89,65,88,78,85,88,86,87,80,71,93,83,115

Secondary structure (DSSP, 8-state):
---HHHHT-TTTS-SS--SPPPP-S------B-TTPPP-B-PPPP--HHHHHHHHHHHHHHHHTTS------S-B--EEEEE-TTS-EEEEE-THHHHHHB------PPPHHHHHHTTTT---------TT-

InterPro domains:
  IPR032567 RTL1-related [PTHR15503] (11-132)
  IPR043128 Reverse transcriptase/Diguanylate cyclase domain [G3DSA:3.30.70.270] (106-132)
  IPR043502 DNA/RNA polymerase superfamily [SSF56672] (5-132)

Radius of gyration: 20.1 Å; Cα contacts (8 Å, |Δi|>4): 83; chains: 1; bounding box: 48×39×49 Å